Protein AF-A0A528TKG2-F1 (afdb_monomer_lite)

Radius of gyration: 20.68 Å; chains: 1; bounding box: 49×51×44 Å

pLDDT: mean 85.7, std 8.1, range [55.03, 95.81]

Structure (mmCIF, N/CA/C/O backbone):
data_AF-A0A528TKG2-F1
#
_entry.id   AF-A0A528TKG2-F1
#
loop_
_atom_site.group_PDB
_atom_site.id
_atom_site.type_symbol
_atom_site.label_atom_id
_atom_site.label_alt_id
_atom_site.label_comp_id
_atom_site.label_asym_id
_atom_site.label_entity_id
_atom_site.label_seq_id
_atom_site.pdbx_PDB_ins_code
_atom_site.Cartn_x
_atom_site.Cartn_y
_atom_site.Cartn_z
_atom_site.occupancy
_atom_site.B_iso_or_equiv
_atom_site.auth_seq_id
_atom_site.auth_comp_id
_atom_site.auth_asym_id
_atom_site.auth_atom_id
_atom_site.pdbx_PDB_model_num
ATOM 1 N N . GLN A 1 1 ? 15.868 20.972 -16.033 1.00 64.44 1 GLN A N 1
ATOM 2 C CA . GLN A 1 1 ? 14.842 20.499 -15.095 1.00 64.44 1 GLN A CA 1
ATOM 3 C C . GLN A 1 1 ? 14.131 21.824 -14.617 1.00 64.44 1 GLN A C 1
ATOM 5 O O . GLN A 1 1 ? 14.875 22.567 -14.015 1.00 64.44 1 GLN A O 1
ATOM 10 N N . VAL A 1 2 ? 12.842 22.207 -14.859 1.00 63.59 2 VAL A N 1
ATOM 11 C CA . VAL A 1 2 ? 12.134 23.346 -14.157 1.00 63.59 2 VAL A CA 1
ATOM 12 C C . VAL A 1 2 ? 10.610 23.206 -13.816 1.00 63.59 2 VAL A C 1
ATOM 14 O O . VAL A 1 2 ? 9.749 22.989 -14.670 1.00 63.59 2 VAL A O 1
ATOM 17 N N . HIS A 1 3 ? 10.268 23.339 -12.533 1.00 61.50 3 HIS A N 1
ATOM 18 C CA . HIS A 1 3 ? 8.967 23.072 -11.903 1.00 61.50 3 HIS A CA 1
ATOM 19 C C . HIS A 1 3 ? 8.472 24.405 -11.353 1.00 61.50 3 HIS A C 1
ATOM 21 O O . HIS A 1 3 ? 9.262 25.145 -10.773 1.00 61.50 3 HIS A O 1
ATOM 27 N N . GLY A 1 4 ? 7.200 24.741 -11.589 1.00 55.56 4 GLY A N 1
ATOM 28 C CA . GLY A 1 4 ? 6.695 26.097 -11.349 1.00 55.56 4 GLY A CA 1
ATOM 29 C C . GLY A 1 4 ? 7.002 27.104 -12.473 1.00 55.56 4 GLY A C 1
ATOM 30 O O . GLY A 1 4 ? 7.251 28.265 -12.181 1.00 55.56 4 GLY A O 1
ATOM 31 N N . GLY A 1 5 ? 6.978 26.687 -13.751 1.00 71.62 5 GLY A N 1
ATOM 32 C CA . GLY A 1 5 ? 6.874 27.624 -14.890 1.00 71.62 5 GLY A CA 1
ATOM 33 C C . GLY A 1 5 ? 8.044 27.717 -15.885 1.00 71.62 5 GLY A C 1
ATOM 34 O O . GLY A 1 5 ? 8.160 28.722 -16.574 1.00 71.62 5 GLY A O 1
ATOM 35 N N . GLY A 1 6 ? 8.894 26.701 -16.034 1.00 55.03 6 GLY A N 1
ATOM 36 C CA . GLY A 1 6 ? 9.924 26.663 -17.090 1.00 55.03 6 GLY A CA 1
ATOM 37 C C . GLY A 1 6 ? 10.320 25.234 -17.464 1.00 55.03 6 GLY A C 1
ATOM 38 O O . GLY A 1 6 ? 9.568 24.308 -17.172 1.00 55.03 6 GLY A O 1
ATOM 39 N N . PHE A 1 7 ? 11.508 25.006 -18.061 1.00 71.44 7 PHE A N 1
ATOM 40 C CA . PHE A 1 7 ? 11.776 23.741 -18.776 1.00 71.44 7 PHE A CA 1
ATOM 41 C C . PHE A 1 7 ? 12.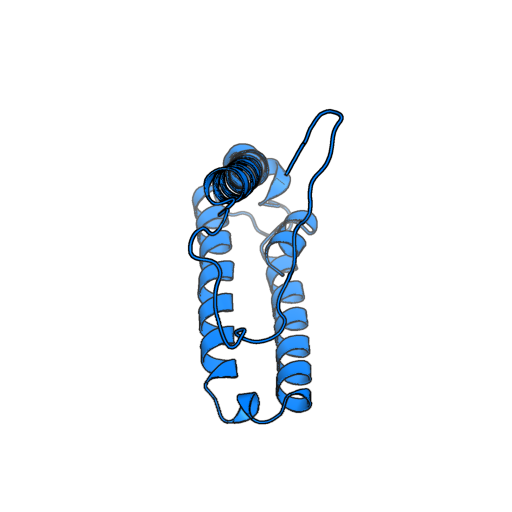761 22.678 -18.203 1.00 71.44 7 PHE A C 1
ATOM 43 O O . PHE A 1 7 ? 13.909 22.918 -17.816 1.00 71.44 7 PHE A O 1
ATOM 50 N N . TYR A 1 8 ? 12.292 21.419 -18.241 1.00 70.69 8 TYR A N 1
ATOM 51 C CA . TYR A 1 8 ? 12.986 20.151 -17.955 1.00 70.69 8 TYR A CA 1
ATOM 52 C C . TYR A 1 8 ? 13.332 19.376 -19.255 1.00 70.69 8 TYR A C 1
ATOM 54 O O . TYR A 1 8 ? 12.474 19.303 -20.121 1.00 70.69 8 TYR A O 1
ATOM 62 N N . HIS A 1 9 ? 14.493 18.698 -19.358 1.00 69.56 9 HIS A N 1
ATOM 63 C CA . HIS A 1 9 ? 14.665 17.523 -20.247 1.00 69.56 9 HIS A CA 1
ATOM 64 C C . HIS A 1 9 ? 15.120 16.326 -19.405 1.00 69.56 9 HIS A C 1
ATOM 66 O O . HIS A 1 9 ? 16.210 16.356 -18.839 1.00 69.56 9 HIS A O 1
ATOM 72 N N . ILE A 1 10 ? 14.252 15.322 -19.253 1.00 75.44 10 ILE A N 1
ATOM 73 C CA . ILE A 1 10 ? 14.479 14.117 -18.437 1.00 75.44 10 ILE A CA 1
ATOM 74 C C . ILE A 1 10 ? 14.371 12.906 -19.364 1.00 75.44 10 ILE A C 1
ATOM 76 O O . ILE A 1 10 ? 13.369 12.755 -20.060 1.00 75.44 10 ILE A O 1
ATOM 80 N N . GLN A 1 11 ? 15.386 12.041 -19.366 1.00 75.88 11 GLN A N 1
ATOM 81 C CA . GLN A 1 11 ? 15.412 10.819 -20.173 1.00 75.88 11 GLN A CA 1
ATOM 82 C C . GLN A 1 11 ? 15.352 9.582 -19.279 1.00 75.88 11 GLN A C 1
ATOM 84 O O . GLN A 1 11 ? 16.115 9.458 -18.322 1.00 75.88 11 GLN A O 1
ATOM 89 N N . LYS A 1 12 ? 14.446 8.656 -19.611 1.00 79.31 12 LYS A N 1
ATOM 90 C CA . LYS A 1 12 ? 14.379 7.323 -19.007 1.00 79.31 12 LYS A CA 1
ATOM 91 C C . LYS A 1 12 ? 15.027 6.321 -19.954 1.00 79.31 12 LYS A C 1
ATOM 93 O O . LYS A 1 12 ? 14.583 6.173 -21.089 1.00 79.31 12 LYS A O 1
ATOM 98 N N . TYR A 1 13 ? 16.030 5.606 -19.463 1.00 77.94 13 TYR A N 1
ATOM 99 C CA . TYR A 1 13 ? 16.648 4.493 -20.175 1.00 77.94 13 TYR A CA 1
ATOM 100 C C . TYR A 1 13 ? 15.954 3.179 -19.781 1.00 77.94 13 TYR A C 1
ATOM 102 O O . TYR A 1 13 ? 15.679 2.956 -18.603 1.00 77.94 13 TYR A O 1
ATOM 110 N N . LEU A 1 14 ? 15.631 2.326 -20.760 1.00 79.94 14 LEU A N 1
ATOM 111 C CA . LEU A 1 14 ? 15.042 0.993 -20.521 1.00 79.94 14 LEU A CA 1
ATOM 112 C C . LEU A 1 14 ? 16.096 -0.048 -20.124 1.00 79.94 14 LEU A C 1
ATOM 114 O O . LEU A 1 14 ? 15.787 -1.037 -19.468 1.00 79.94 14 LEU A O 1
ATOM 118 N N . VAL A 1 15 ? 17.336 0.193 -20.534 1.00 82.62 15 VAL A N 1
ATOM 119 C CA . VAL A 1 15 ? 18.518 -0.623 -20.259 1.00 82.62 15 VAL A CA 1
ATOM 120 C C . VAL A 1 15 ? 19.685 0.318 -20.000 1.00 82.62 15 VAL A C 1
ATOM 122 O O . VAL A 1 15 ? 19.651 1.468 -20.440 1.00 82.62 15 VAL A O 1
ATOM 125 N N . ALA A 1 16 ? 20.694 -0.153 -19.268 1.00 80.12 16 ALA A N 1
ATOM 126 C CA . ALA A 1 16 ? 21.860 0.658 -18.943 1.00 80.12 16 ALA A CA 1
ATOM 127 C C . ALA A 1 16 ? 22.509 1.207 -20.234 1.00 80.12 16 ALA A C 1
ATOM 129 O O . ALA A 1 16 ? 22.843 0.412 -21.118 1.00 80.12 16 ALA A O 1
ATOM 130 N N . PRO A 1 17 ? 22.647 2.538 -20.384 1.00 81.00 17 PRO A N 1
ATOM 131 C CA . PRO A 1 17 ? 23.308 3.117 -21.546 1.00 81.00 17 PRO A CA 1
ATOM 132 C C . PRO A 1 17 ? 24.806 2.787 -21.530 1.00 81.00 17 PRO A C 1
ATOM 134 O O . PRO A 1 17 ? 25.384 2.559 -20.468 1.00 81.00 17 PRO A O 1
ATOM 137 N N . ALA A 1 18 ? 25.430 2.779 -22.712 1.00 82.62 18 ALA A N 1
ATOM 138 C CA . ALA A 1 18 ? 26.860 2.491 -22.864 1.00 82.62 18 ALA A CA 1
ATOM 139 C C . ALA A 1 18 ? 27.749 3.471 -22.079 1.00 82.62 18 ALA A C 1
ATOM 141 O O . ALA A 1 18 ? 28.798 3.082 -21.577 1.00 82.62 18 ALA A O 1
ATOM 142 N N . GLU A 1 19 ? 27.290 4.714 -21.923 1.00 80.81 19 GLU A N 1
ATOM 143 C CA . GLU A 1 19 ? 27.900 5.714 -21.055 1.00 80.81 19 GLU A CA 1
ATOM 144 C C . GLU A 1 19 ? 26.809 6.374 -20.207 1.00 80.81 19 GLU A C 1
ATOM 146 O O . GLU A 1 19 ? 25.784 6.825 -20.727 1.00 80.81 19 GLU A O 1
ATOM 151 N N . MET A 1 20 ? 27.008 6.402 -18.885 1.00 81.06 20 MET A N 1
ATOM 152 C CA . MET A 1 20 ? 26.132 7.150 -17.985 1.00 81.06 20 MET A CA 1
ATOM 153 C C . MET A 1 20 ? 26.605 8.602 -17.871 1.00 81.06 20 MET A C 1
ATOM 155 O O . MET A 1 20 ? 27.811 8.840 -17.813 1.00 81.06 20 MET A O 1
ATOM 159 N N . PRO A 1 21 ? 25.681 9.575 -17.776 1.00 79.62 21 PRO A N 1
ATOM 160 C CA . PRO A 1 21 ? 26.045 10.952 -17.466 1.00 79.62 21 PRO A CA 1
ATOM 161 C C . PRO A 1 21 ? 26.831 11.029 -16.150 1.00 79.62 21 PRO A C 1
ATOM 163 O O . PRO A 1 21 ? 26.445 10.386 -15.174 1.00 79.62 21 PRO A O 1
ATOM 166 N N . GLU A 1 22 ? 27.868 11.870 -16.084 1.00 77.81 22 GLU A N 1
ATOM 167 C CA . GLU A 1 22 ? 28.644 12.104 -14.847 1.00 77.81 22 GLU A CA 1
ATOM 168 C C . GLU A 1 22 ? 27.782 12.626 -13.685 1.00 77.81 22 GLU A C 1
ATOM 170 O O . GLU A 1 22 ? 28.091 12.401 -12.513 1.00 77.81 22 GLU A O 1
ATOM 175 N N . HIS A 1 23 ? 26.681 13.315 -13.994 1.00 76.75 23 HIS A N 1
ATOM 176 C CA . HIS A 1 23 ? 25.792 13.916 -13.007 1.00 76.75 23 HIS A CA 1
ATOM 177 C C . HIS A 1 23 ? 24.351 13.444 -13.203 1.00 76.75 23 HIS A C 1
ATOM 179 O O . HIS A 1 23 ? 23.659 13.842 -14.141 1.00 76.75 23 HIS A O 1
ATOM 185 N N . LEU A 1 24 ? 23.883 12.608 -12.277 1.00 79.62 24 LEU A N 1
ATOM 186 C CA . LEU A 1 24 ? 22.499 12.146 -12.212 1.00 79.62 24 LEU A CA 1
ATOM 187 C C . LEU A 1 24 ? 21.700 13.016 -11.240 1.00 79.62 24 LEU A C 1
ATOM 189 O O . LEU A 1 24 ? 22.115 13.256 -10.106 1.00 79.62 24 LEU A O 1
ATOM 193 N N . THR A 1 25 ? 20.516 13.452 -11.661 1.00 77.00 25 THR A N 1
ATOM 194 C CA . THR A 1 25 ? 19.538 14.065 -10.758 1.00 77.00 25 THR A CA 1
ATOM 195 C C . THR A 1 25 ? 18.705 12.967 -10.103 1.00 77.00 25 THR A C 1
ATOM 197 O O . THR A 1 25 ? 17.987 12.232 -10.777 1.00 77.00 25 THR A O 1
ATOM 200 N N . TRP A 1 26 ? 18.817 12.835 -8.778 1.00 79.94 26 TRP A N 1
ATOM 201 C CA . TRP A 1 26 ? 18.082 11.836 -8.000 1.00 79.94 26 TRP A CA 1
ATOM 202 C C . TRP A 1 26 ? 17.042 12.496 -7.090 1.00 79.94 26 TRP A C 1
ATOM 204 O O . TRP A 1 26 ? 17.394 13.144 -6.105 1.00 79.94 26 TRP A O 1
ATOM 214 N N . PHE A 1 27 ? 15.760 12.256 -7.378 1.00 81.00 27 PHE A N 1
ATOM 215 C CA . PHE A 1 27 ? 14.598 12.740 -6.607 1.00 81.00 27 PHE A CA 1
ATOM 216 C C . PHE A 1 27 ? 14.355 11.956 -5.315 1.00 81.00 27 PHE A C 1
ATOM 218 O O . PHE A 1 27 ? 13.239 11.510 -5.034 1.00 81.00 27 PHE A O 1
ATOM 225 N N . LYS A 1 28 ? 15.417 11.685 -4.552 1.00 86.50 28 LYS A N 1
ATOM 226 C CA . LYS A 1 28 ? 15.314 10.841 -3.358 1.00 86.50 28 LYS A CA 1
ATOM 227 C C . LYS A 1 28 ? 14.423 11.480 -2.300 1.00 86.50 28 LYS A C 1
ATOM 229 O O . LYS A 1 28 ? 13.602 10.794 -1.711 1.00 86.50 28 LYS A O 1
ATOM 234 N N . TRP A 1 29 ? 14.558 12.786 -2.082 1.00 89.94 29 TRP A N 1
ATOM 235 C CA . TRP A 1 29 ? 13.868 13.475 -0.997 1.00 89.94 29 TRP A CA 1
ATOM 236 C C . TRP A 1 29 ? 12.386 13.652 -1.283 1.00 89.94 29 TRP A C 1
ATOM 238 O O . TRP A 1 29 ? 11.575 13.394 -0.403 1.00 89.94 29 TRP A O 1
ATOM 248 N N . GLU A 1 30 ? 12.031 14.010 -2.513 1.00 89.50 30 GLU A N 1
ATOM 249 C CA . GLU A 1 30 ? 10.646 14.100 -2.963 1.00 89.50 30 GLU A CA 1
ATOM 250 C C . GLU A 1 30 ? 9.976 12.728 -2.866 1.00 89.50 30 GLU A C 1
ATOM 252 O O . GLU A 1 30 ? 8.908 12.607 -2.273 1.00 89.50 30 GLU A O 1
ATOM 257 N N . SER A 1 31 ? 10.654 11.675 -3.337 1.00 89.50 31 SER A N 1
ATOM 258 C CA . SER A 1 31 ? 10.142 10.301 -3.252 1.00 89.50 31 SER A CA 1
ATOM 259 C C . SER A 1 31 ? 9.961 9.843 -1.800 1.00 89.50 31 SER A C 1
ATOM 261 O O . SER A 1 31 ? 8.913 9.297 -1.454 1.00 89.50 31 SER A O 1
ATOM 263 N N . TYR A 1 32 ? 10.946 10.091 -0.928 1.00 93.38 32 TYR A N 1
ATOM 264 C CA . TYR A 1 32 ? 10.849 9.743 0.491 1.00 93.38 32 TYR A CA 1
ATOM 265 C C . TYR A 1 32 ? 9.770 10.550 1.213 1.00 93.38 32 TYR A C 1
ATOM 267 O O . TYR A 1 32 ? 9.050 9.986 2.031 1.00 93.38 32 TYR A O 1
ATOM 275 N N . ALA A 1 33 ? 9.615 11.839 0.908 1.00 94.94 33 ALA A N 1
ATOM 276 C CA . ALA A 1 33 ? 8.581 12.678 1.506 1.00 94.94 33 ALA A CA 1
ATOM 277 C C . ALA A 1 33 ? 7.175 12.234 1.077 1.00 94.94 33 ALA A C 1
ATOM 279 O O . ALA A 1 33 ? 6.275 12.151 1.915 1.00 94.94 33 ALA A O 1
ATOM 280 N N . THR A 1 34 ? 6.976 11.888 -0.198 1.00 94.56 34 THR A N 1
ATOM 281 C CA . THR A 1 34 ? 5.707 11.324 -0.682 1.00 94.56 34 THR A CA 1
ATOM 282 C C . THR A 1 34 ? 5.401 9.992 -0.006 1.00 94.56 34 THR A C 1
ATOM 284 O O . THR A 1 34 ? 4.290 9.796 0.482 1.00 94.56 34 THR A O 1
ATOM 287 N N . TRP A 1 35 ? 6.384 9.095 0.090 1.00 94.00 35 TRP A N 1
ATOM 288 C CA . TRP A 1 35 ? 6.195 7.821 0.779 1.00 94.00 35 TRP A CA 1
ATOM 289 C C . TRP A 1 35 ? 5.860 8.021 2.263 1.00 94.00 35 TRP A C 1
ATOM 291 O O . TRP A 1 35 ? 4.881 7.464 2.753 1.00 94.00 35 TRP A O 1
ATOM 301 N N . LEU A 1 36 ? 6.621 8.869 2.965 1.00 95.50 36 LEU A N 1
ATOM 302 C CA . LEU A 1 36 ? 6.437 9.118 4.394 1.00 95.50 36 LEU A CA 1
ATOM 303 C C . LEU A 1 36 ? 5.090 9.783 4.687 1.00 95.50 36 LEU A C 1
ATOM 305 O O . LEU A 1 36 ? 4.420 9.400 5.641 1.00 95.50 36 LEU A O 1
ATOM 309 N N . SER A 1 37 ? 4.672 10.754 3.872 1.00 95.81 37 SER A N 1
ATOM 310 C CA . SER A 1 37 ? 3.368 11.410 4.030 1.00 95.81 37 SER A CA 1
ATOM 311 C C . SER A 1 37 ? 2.203 10.460 3.743 1.00 95.81 37 SER A C 1
ATOM 313 O O . SER A 1 37 ? 1.234 10.453 4.501 1.00 95.81 37 SER A O 1
ATOM 315 N N . GLY A 1 38 ? 2.312 9.603 2.722 1.00 92.12 38 GLY A N 1
ATOM 316 C CA . GLY A 1 38 ? 1.332 8.547 2.462 1.00 92.12 38 GLY A CA 1
ATOM 317 C C . GLY A 1 38 ? 1.245 7.538 3.611 1.00 92.12 38 GLY A C 1
ATOM 318 O O . GLY A 1 38 ? 0.154 7.230 4.088 1.00 92.12 38 GLY A O 1
ATOM 319 N N . PHE A 1 39 ? 2.392 7.084 4.120 1.00 91.94 39 PHE A N 1
ATOM 320 C CA . PHE A 1 39 ? 2.458 6.182 5.270 1.00 91.94 39 PHE A CA 1
ATOM 321 C C . PHE A 1 39 ? 1.892 6.820 6.546 1.00 91.94 39 PHE A C 1
ATOM 323 O O . PHE A 1 39 ? 1.139 6.181 7.280 1.00 91.94 39 PHE A O 1
ATOM 330 N N . ALA A 1 40 ? 2.195 8.096 6.795 1.00 93.94 40 ALA A N 1
ATOM 331 C CA . ALA A 1 40 ? 1.639 8.839 7.919 1.00 93.94 40 ALA A CA 1
ATOM 332 C C . ALA A 1 40 ? 0.112 8.948 7.811 1.00 93.94 40 ALA A C 1
ATOM 334 O O . ALA A 1 40 ? -0.587 8.714 8.796 1.00 93.94 40 ALA A O 1
ATOM 335 N N . MET A 1 41 ? -0.416 9.232 6.616 1.00 91.75 41 MET A N 1
ATOM 336 C CA . MET A 1 41 ? -1.860 9.272 6.375 1.00 91.75 41 MET A CA 1
ATOM 337 C C . MET A 1 41 ? -2.516 7.911 6.642 1.00 91.75 41 MET A C 1
ATOM 339 O O . MET A 1 41 ? -3.547 7.860 7.310 1.00 91.75 41 MET A O 1
ATOM 343 N N . LEU A 1 42 ? -1.894 6.811 6.203 1.00 87.31 42 LEU A N 1
ATOM 344 C CA . LEU A 1 42 ? -2.352 5.454 6.515 1.00 87.31 42 LEU A CA 1
ATOM 345 C C . LEU A 1 42 ? -2.392 5.214 8.030 1.00 87.31 42 LEU A C 1
ATOM 347 O O . LEU A 1 42 ? -3.407 4.746 8.544 1.00 87.31 42 LEU A O 1
ATOM 351 N N . CYS A 1 43 ? -1.334 5.591 8.753 1.00 89.19 43 CYS A N 1
ATOM 352 C CA . CYS A 1 43 ? -1.275 5.429 10.206 1.00 89.19 43 CYS A CA 1
ATOM 353 C C . CYS A 1 43 ? -2.372 6.227 10.924 1.00 89.19 43 CYS A C 1
ATOM 355 O O . CYS A 1 43 ? -3.016 5.710 11.835 1.00 89.19 43 CYS A O 1
ATOM 357 N N . VAL A 1 44 ? -2.615 7.472 10.509 1.00 88.88 44 VAL A N 1
ATOM 358 C CA . VAL A 1 44 ? -3.653 8.320 11.109 1.00 88.88 44 VAL A CA 1
ATOM 359 C C . VAL A 1 44 ? -5.046 7.745 10.851 1.00 88.88 44 VAL A C 1
ATOM 361 O O . VAL A 1 44 ? -5.831 7.606 11.784 1.00 88.88 44 VAL A O 1
ATOM 364 N N . VAL A 1 45 ? -5.360 7.372 9.609 1.00 84.62 45 VAL A N 1
ATOM 365 C CA . VAL A 1 45 ? -6.715 6.919 9.260 1.00 84.62 45 VAL A CA 1
ATOM 366 C C . VAL A 1 45 ? -7.013 5.532 9.835 1.00 84.62 45 VAL A C 1
ATOM 368 O O . VAL A 1 45 ? -8.085 5.331 10.397 1.00 84.62 45 VAL A O 1
ATOM 371 N N . TYR A 1 46 ? -6.076 4.586 9.735 1.00 80.81 46 TYR A N 1
ATOM 372 C CA . TYR A 1 46 ? -6.360 3.174 10.014 1.00 80.81 46 TYR A CA 1
ATOM 373 C C . TYR A 1 46 ? -5.796 2.640 11.326 1.00 80.81 46 TYR A C 1
ATOM 375 O O . TYR A 1 46 ? -6.312 1.640 11.819 1.00 80.81 46 TYR A O 1
ATOM 383 N N . TYR A 1 47 ? -4.788 3.285 11.918 1.00 83.31 47 TYR A N 1
ATOM 384 C CA . TYR A 1 47 ? -4.252 2.857 13.215 1.00 83.31 47 TYR A CA 1
ATOM 385 C C . TYR A 1 47 ? -4.697 3.769 14.356 1.00 83.31 47 TYR A C 1
ATOM 387 O O . TYR A 1 47 ? -5.109 3.263 15.396 1.00 83.31 47 TYR A O 1
ATOM 395 N N . ALA A 1 48 ? -4.699 5.093 14.167 1.00 84.19 48 ALA A N 1
ATOM 396 C CA . ALA A 1 48 ? -5.268 6.000 15.167 1.00 84.19 48 ALA A CA 1
ATOM 397 C C . ALA A 1 48 ? -6.811 5.970 15.173 1.00 84.19 48 ALA A C 1
ATOM 399 O O . ALA A 1 48 ? -7.406 6.094 16.237 1.00 84.19 48 ALA A O 1
ATOM 400 N N . GLY A 1 49 ? -7.448 5.749 14.014 1.00 82.62 49 GLY A N 1
ATOM 401 C CA . GLY A 1 49 ? -8.899 5.539 13.861 1.00 82.62 49 GLY A CA 1
ATOM 402 C C . GLY A 1 49 ? -9.322 4.067 13.740 1.00 82.62 49 GLY A C 1
ATOM 403 O O . GLY A 1 49 ? -10.311 3.759 13.072 1.00 82.62 49 GLY A O 1
ATOM 404 N N . ALA A 1 50 ? -8.546 3.141 14.311 1.00 82.38 50 ALA A N 1
ATOM 405 C CA . ALA A 1 50 ? -8.729 1.700 14.117 1.00 82.38 50 ALA A CA 1
ATOM 406 C C . ALA A 1 50 ? -10.097 1.165 14.580 1.00 82.38 50 ALA A C 1
ATOM 408 O O . ALA A 1 50 ? -10.598 0.207 13.994 1.00 82.38 50 ALA A O 1
ATOM 409 N N . ASP A 1 51 ? -10.722 1.772 15.590 1.00 78.94 51 ASP A N 1
ATOM 410 C CA . ASP A 1 51 ? -12.044 1.357 16.077 1.00 78.94 51 ASP A CA 1
ATOM 411 C C . ASP A 1 51 ? -13.167 1.611 15.056 1.00 78.94 51 ASP A C 1
ATOM 413 O O . ASP A 1 51 ? -14.167 0.900 15.062 1.00 78.94 51 ASP A O 1
ATOM 417 N N . LEU A 1 52 ? -12.984 2.593 14.165 1.00 77.19 52 LEU A N 1
ATOM 418 C CA . LEU A 1 52 ? -13.963 2.975 13.144 1.00 77.19 52 LEU A CA 1
ATOM 419 C C . LEU A 1 52 ? -13.649 2.388 11.767 1.00 77.19 52 LEU A C 1
ATOM 421 O O . LEU A 1 52 ? -14.558 2.050 11.007 1.00 77.19 52 LEU A O 1
ATOM 425 N N . PHE A 1 53 ? -12.365 2.340 11.404 1.00 81.38 53 PHE A N 1
ATOM 426 C CA . PHE A 1 53 ? -11.946 2.021 10.038 1.00 81.38 53 PHE A CA 1
ATOM 427 C C . PHE A 1 53 ? -11.349 0.623 9.891 1.00 81.38 53 PHE A C 1
ATOM 429 O O . PHE A 1 53 ? -11.456 0.048 8.807 1.00 81.38 53 PHE A O 1
ATOM 436 N N . LEU A 1 54 ? -10.754 0.059 10.948 1.00 82.12 54 LEU A N 1
ATOM 437 C CA . LEU A 1 54 ? -10.061 -1.231 10.895 1.00 82.12 54 LEU A CA 1
ATOM 438 C C . LEU A 1 54 ? -10.933 -2.376 11.427 1.00 82.12 54 LEU A C 1
ATOM 440 O O . LEU A 1 54 ? -11.096 -3.387 10.744 1.00 82.12 54 LEU A O 1
ATOM 444 N N . ILE A 1 55 ? -11.509 -2.210 12.618 1.00 85.94 55 ILE A N 1
ATOM 445 C CA . ILE A 1 55 ? -12.242 -3.259 13.340 1.00 85.94 55 ILE A CA 1
ATOM 446 C C . ILE A 1 55 ? -13.749 -3.059 13.181 1.00 85.94 55 ILE A C 1
ATOM 448 O O . ILE A 1 55 ? -14.247 -1.943 13.273 1.00 85.94 55 ILE A O 1
ATOM 452 N N . ASP A 1 56 ? -14.477 -4.157 12.979 1.00 83.50 56 ASP A N 1
ATOM 453 C CA . ASP A 1 56 ? -15.937 -4.186 13.067 1.00 83.50 56 ASP A CA 1
ATOM 454 C C . ASP A 1 56 ? -16.356 -5.160 14.180 1.00 83.50 56 ASP A C 1
ATOM 456 O O . ASP A 1 56 ? -16.211 -6.375 14.005 1.00 83.50 56 ASP A O 1
ATOM 460 N N . PRO A 1 57 ? -16.901 -4.674 15.311 1.00 81.56 57 PRO A N 1
ATOM 461 C CA . PRO A 1 57 ? -17.371 -5.535 16.394 1.00 81.56 57 PRO A CA 1
ATOM 462 C C . PRO A 1 57 ? -18.465 -6.531 15.982 1.00 81.56 57 PRO A C 1
ATOM 464 O O . PRO A 1 57 ? -18.638 -7.541 16.663 1.00 81.56 57 PRO A O 1
ATOM 467 N N . ASN A 1 58 ? -19.199 -6.266 14.893 1.00 84.25 58 ASN A N 1
ATOM 468 C CA . ASN A 1 58 ? -20.230 -7.172 14.375 1.00 84.25 58 ASN A CA 1
ATOM 469 C C . ASN A 1 58 ? -19.640 -8.339 13.574 1.00 84.25 58 ASN A C 1
ATOM 471 O O . ASN A 1 58 ? -20.294 -9.370 13.437 1.00 84.25 58 ASN A O 1
ATOM 475 N N . VAL A 1 59 ? -18.427 -8.172 13.041 1.00 83.94 59 VAL A N 1
ATOM 476 C CA . VAL A 1 59 ? -17.689 -9.227 12.336 1.00 83.94 59 VAL A CA 1
ATOM 477 C C . VAL A 1 59 ? -16.864 -10.016 13.345 1.00 83.94 59 VAL A C 1
ATOM 479 O O . VAL A 1 59 ? -17.037 -11.225 13.492 1.00 83.94 59 VAL A O 1
ATOM 482 N N . LEU A 1 60 ? -15.990 -9.319 14.073 1.00 82.88 60 LEU A N 1
ATOM 483 C CA . LEU A 1 60 ? -15.117 -9.920 15.065 1.00 82.88 60 LEU A CA 1
ATOM 484 C C . LEU A 1 60 ? -14.805 -8.913 16.175 1.00 82.88 60 LEU A C 1
ATOM 486 O O . LEU A 1 60 ? -14.109 -7.918 15.976 1.00 82.88 60 LEU A O 1
ATOM 490 N N . ASN A 1 61 ? -15.302 -9.196 17.379 1.00 85.56 61 ASN A N 1
ATOM 491 C CA . ASN A 1 61 ? -15.058 -8.357 18.547 1.00 85.56 61 ASN A CA 1
ATOM 492 C C . ASN A 1 61 ? -13.660 -8.624 19.130 1.00 85.56 61 ASN A C 1
ATOM 494 O O . ASN A 1 61 ? -13.475 -9.498 19.978 1.00 85.56 61 ASN A O 1
ATOM 498 N N . ILE A 1 62 ? -12.675 -7.869 18.646 1.00 87.00 62 ILE A N 1
ATOM 499 C CA . ILE A 1 62 ? -11.284 -7.876 19.114 1.00 87.00 62 ILE A CA 1
ATOM 500 C C . ILE A 1 62 ? -10.869 -6.485 19.590 1.00 87.00 62 ILE A C 1
ATOM 502 O O . ILE A 1 62 ? -11.419 -5.468 19.174 1.00 87.00 62 ILE A O 1
ATOM 506 N N . SER A 1 63 ? -9.864 -6.430 20.463 1.00 89.56 63 SER A N 1
ATOM 507 C CA . SER A 1 63 ? -9.307 -5.156 20.912 1.00 89.56 63 SER A CA 1
ATOM 508 C C . SER A 1 63 ? -8.477 -4.480 19.814 1.00 89.56 63 SER A C 1
ATOM 510 O O . SER A 1 63 ? -7.863 -5.142 18.973 1.00 89.56 63 SER A O 1
ATOM 512 N N . VAL A 1 64 ? -8.403 -3.146 19.861 1.00 87.38 64 VAL A N 1
ATOM 513 C CA . VAL A 1 64 ? -7.647 -2.322 18.899 1.00 87.38 64 VAL A CA 1
ATOM 514 C C . VAL A 1 64 ? -6.197 -2.788 18.693 1.00 87.38 64 VAL A C 1
ATOM 516 O O . VAL A 1 64 ? -5.804 -2.983 17.542 1.00 87.38 64 VAL A O 1
ATOM 519 N N . PRO A 1 65 ? -5.400 -3.054 19.749 1.00 88.94 65 PRO A N 1
ATOM 520 C CA . PRO A 1 65 ? -4.024 -3.515 19.565 1.00 88.94 65 PRO A CA 1
ATOM 521 C C . PRO A 1 65 ? -3.933 -4.855 18.826 1.00 88.94 65 PRO A C 1
ATOM 523 O O . PRO A 1 65 ? -3.029 -5.049 18.018 1.00 88.94 65 PRO A O 1
ATOM 526 N N . VAL A 1 66 ? -4.880 -5.769 19.069 1.00 89.62 66 VAL A N 1
ATOM 527 C CA . VAL A 1 66 ? -4.923 -7.073 18.393 1.00 89.62 66 VAL A CA 1
ATOM 528 C C . VAL A 1 66 ? -5.265 -6.900 16.915 1.00 89.62 66 VAL A C 1
ATOM 530 O O . VAL A 1 66 ? -4.604 -7.504 16.075 1.00 89.62 66 VAL A O 1
ATOM 533 N N . GLY A 1 67 ? -6.228 -6.035 16.581 1.00 88.44 67 GLY A N 1
ATOM 534 C CA . GLY A 1 67 ? -6.563 -5.732 15.186 1.00 88.44 67 GLY A CA 1
ATOM 535 C C . GLY A 1 67 ? -5.389 -5.124 14.414 1.00 88.44 67 GLY A C 1
ATOM 536 O O . GLY A 1 67 ? -5.095 -5.564 13.304 1.00 88.44 67 GLY A O 1
ATOM 537 N N . ILE A 1 68 ? -4.657 -4.183 15.022 1.00 89.25 68 ILE A N 1
ATOM 538 C CA . ILE A 1 68 ? -3.452 -3.590 14.415 1.00 89.25 68 ILE A CA 1
ATOM 539 C C . ILE A 1 68 ? -2.366 -4.655 14.204 1.00 89.25 68 ILE A C 1
ATOM 541 O O . ILE A 1 68 ? -1.760 -4.717 13.136 1.00 89.25 68 ILE A O 1
ATOM 545 N N . LEU A 1 69 ? -2.133 -5.531 15.185 1.00 91.06 69 LEU A N 1
ATOM 546 C CA . LEU A 1 69 ? -1.153 -6.612 15.045 1.00 91.06 69 LEU A CA 1
ATOM 547 C C . LEU A 1 69 ? -1.536 -7.607 13.947 1.00 91.06 69 LEU A C 1
ATOM 549 O O . LEU A 1 69 ? -0.669 -8.005 13.175 1.00 91.06 69 LEU A O 1
ATOM 553 N N . LEU A 1 70 ? -2.813 -7.980 13.840 1.00 90.38 70 LEU A N 1
ATOM 554 C CA . LEU A 1 70 ? -3.304 -8.848 12.766 1.00 90.38 70 LEU A CA 1
ATOM 555 C C . LEU A 1 70 ? -3.161 -8.189 11.389 1.00 90.38 70 LEU A C 1
ATOM 557 O O . LEU A 1 70 ? -2.809 -8.862 10.421 1.00 90.38 70 LEU A O 1
ATOM 561 N N . SER A 1 71 ? -3.381 -6.876 11.307 1.00 88.19 71 SER A N 1
ATOM 562 C CA . SER A 1 71 ? -3.191 -6.085 10.089 1.00 88.19 71 SER A CA 1
ATOM 563 C C . SER A 1 71 ? -1.730 -6.135 9.630 1.00 88.19 71 SER A C 1
ATOM 565 O O . SER A 1 71 ? -1.434 -6.565 8.513 1.00 88.19 71 SER A O 1
ATOM 567 N N . LEU A 1 72 ? -0.794 -5.826 10.531 1.00 90.31 72 LEU A N 1
ATOM 568 C CA . LEU A 1 72 ? 0.642 -5.897 10.249 1.00 90.31 72 LEU A CA 1
ATOM 569 C C . LEU A 1 72 ? 1.102 -7.327 9.929 1.00 90.31 72 LEU A C 1
ATOM 571 O O . LEU A 1 72 ? 1.896 -7.532 9.009 1.00 90.31 72 LEU A O 1
ATOM 575 N N . ALA A 1 73 ? 0.583 -8.320 10.654 1.00 92.62 73 ALA A N 1
ATOM 576 C CA . ALA A 1 73 ? 0.881 -9.726 10.411 1.00 92.62 73 ALA A CA 1
ATOM 577 C C . ALA A 1 73 ? 0.400 -10.175 9.027 1.00 92.62 73 ALA A C 1
ATOM 579 O O . ALA A 1 73 ? 1.122 -10.899 8.352 1.00 92.62 73 ALA A O 1
ATOM 580 N N . THR A 1 74 ? -0.766 -9.708 8.571 1.00 90.88 74 THR A N 1
ATOM 581 C CA . THR A 1 74 ? -1.287 -10.012 7.230 1.00 90.88 74 THR A CA 1
ATOM 582 C C . THR A 1 74 ? -0.320 -9.535 6.148 1.00 90.88 74 THR A C 1
ATOM 584 O O . THR A 1 74 ? 0.030 -10.311 5.261 1.00 90.88 74 THR A O 1
ATOM 587 N N . ILE A 1 75 ? 0.181 -8.298 6.255 1.00 90.06 75 ILE A N 1
ATOM 588 C CA . ILE A 1 75 ? 1.155 -7.741 5.301 1.00 90.06 75 ILE A CA 1
ATOM 589 C C . ILE A 1 75 ? 2.463 -8.544 5.338 1.00 90.06 75 ILE A C 1
ATOM 591 O O . ILE A 1 75 ? 2.983 -8.944 4.296 1.00 90.06 75 ILE A O 1
ATOM 595 N N . GLY A 1 76 ? 2.985 -8.817 6.538 1.00 93.25 76 GLY A N 1
ATOM 596 C CA . GLY A 1 76 ? 4.235 -9.560 6.708 1.00 93.25 76 GLY A CA 1
ATOM 597 C C . GLY A 1 76 ? 4.157 -10.996 6.183 1.00 93.25 76 GLY A C 1
ATOM 598 O O . GLY A 1 76 ? 5.041 -11.438 5.449 1.00 93.25 76 GLY A O 1
ATOM 599 N N . VAL A 1 77 ? 3.085 -11.720 6.511 1.00 93.25 77 VAL A N 1
ATOM 600 C CA . VAL A 1 77 ? 2.851 -13.092 6.038 1.00 93.25 77 VAL A CA 1
ATOM 601 C C . VAL A 1 77 ? 2.617 -13.110 4.531 1.00 93.25 77 VAL A C 1
ATOM 603 O O . VAL A 1 77 ? 3.201 -13.949 3.849 1.00 93.25 77 VAL A O 1
ATOM 606 N N . GLY A 1 78 ? 1.831 -12.171 3.996 1.00 91.75 78 GLY A N 1
ATOM 607 C CA . GLY A 1 78 ? 1.606 -12.037 2.556 1.00 91.75 78 GLY A CA 1
ATOM 608 C C . GLY A 1 78 ? 2.914 -11.859 1.783 1.00 91.75 78 GLY A C 1
ATOM 609 O O . GLY A 1 78 ? 3.143 -12.556 0.795 1.00 91.75 78 GLY A O 1
ATOM 610 N N . TRP A 1 79 ? 3.818 -11.009 2.281 1.00 93.12 79 TRP A N 1
ATOM 611 C CA . TRP A 1 79 ? 5.147 -10.830 1.694 1.00 93.12 79 TRP A CA 1
ATOM 612 C C . TRP A 1 79 ? 5.984 -12.116 1.713 1.00 93.12 79 TRP A C 1
ATOM 614 O O . TRP A 1 79 ? 6.562 -12.475 0.688 1.00 93.12 79 TRP A O 1
ATOM 624 N N . ILE A 1 80 ? 6.014 -12.842 2.838 1.00 95.31 80 ILE A N 1
ATOM 625 C CA . ILE A 1 80 ? 6.742 -14.118 2.947 1.00 95.31 80 ILE A CA 1
ATOM 626 C C . ILE A 1 80 ? 6.182 -15.149 1.961 1.00 95.31 80 ILE A C 1
ATOM 628 O O . ILE A 1 80 ? 6.944 -15.798 1.247 1.00 95.31 80 ILE A O 1
ATOM 632 N N . VAL A 1 81 ? 4.855 -15.295 1.894 1.00 93.56 81 VAL A N 1
ATOM 633 C CA . VAL A 1 81 ? 4.191 -16.221 0.962 1.00 93.56 81 VAL A CA 1
ATOM 634 C C . VAL A 1 81 ? 4.529 -15.861 -0.485 1.00 93.56 81 VAL A C 1
ATOM 636 O O . VAL A 1 81 ? 4.877 -16.745 -1.268 1.00 93.56 81 VAL A O 1
ATOM 639 N N . TYR A 1 82 ? 4.481 -14.574 -0.832 1.00 92.44 82 TYR A N 1
ATOM 640 C CA . TYR A 1 82 ? 4.835 -14.088 -2.163 1.00 92.44 82 TYR A CA 1
ATOM 641 C C . TYR A 1 82 ? 6.308 -14.356 -2.518 1.00 92.44 82 TYR A C 1
ATOM 643 O O . TYR A 1 82 ? 6.584 -14.893 -3.593 1.00 92.44 82 TYR A O 1
ATOM 651 N N . ASP A 1 83 ? 7.253 -14.031 -1.628 1.00 94.06 83 ASP A N 1
ATOM 652 C CA . ASP A 1 83 ? 8.690 -14.258 -1.853 1.00 94.06 83 ASP A CA 1
ATOM 653 C C . ASP A 1 83 ? 8.993 -15.755 -2.038 1.00 94.06 83 ASP A C 1
ATOM 655 O O . ASP A 1 83 ? 9.691 -16.138 -2.981 1.00 94.06 83 ASP A O 1
ATOM 659 N N . LEU A 1 84 ? 8.384 -16.622 -1.221 1.00 94.19 84 LEU A N 1
ATOM 660 C CA . LEU A 1 84 ? 8.516 -18.073 -1.357 1.00 94.19 84 LEU A CA 1
ATOM 661 C C . LEU A 1 84 ? 7.928 -18.591 -2.675 1.00 94.19 84 LEU A C 1
ATOM 663 O O . LEU A 1 84 ? 8.561 -19.416 -3.337 1.00 94.19 84 LEU A O 1
ATOM 667 N N . LEU A 1 85 ? 6.757 -18.099 -3.090 1.00 92.69 85 LEU A N 1
ATOM 668 C CA . LEU A 1 85 ? 6.146 -18.466 -4.372 1.00 92.69 85 LEU A CA 1
ATOM 669 C C . LEU A 1 85 ? 7.041 -18.075 -5.551 1.00 92.69 85 LEU A C 1
ATOM 671 O O . LEU A 1 85 ? 7.280 -18.908 -6.429 1.00 92.69 85 LEU A O 1
ATOM 675 N N . CYS A 1 86 ? 7.595 -16.861 -5.536 1.00 93.12 86 CYS A N 1
ATOM 676 C CA . CYS A 1 86 ? 8.493 -16.375 -6.584 1.00 93.12 86 CYS A CA 1
ATOM 677 C C . CYS A 1 86 ? 9.811 -17.161 -6.648 1.00 93.12 86 CYS A C 1
ATOM 679 O O . CYS A 1 86 ? 10.349 -17.372 -7.733 1.00 93.12 86 CYS A O 1
ATOM 681 N N . ARG A 1 87 ? 10.330 -17.629 -5.504 1.00 92.81 87 ARG A N 1
ATOM 682 C CA . ARG A 1 87 ? 11.541 -18.472 -5.440 1.00 92.81 87 ARG A CA 1
ATOM 683 C C . ARG A 1 87 ? 11.284 -19.940 -5.778 1.00 92.81 87 ARG A C 1
ATOM 685 O O . ARG A 1 87 ? 12.228 -20.679 -6.062 1.00 92.81 87 ARG A O 1
ATOM 692 N N . SER A 1 88 ? 10.034 -20.383 -5.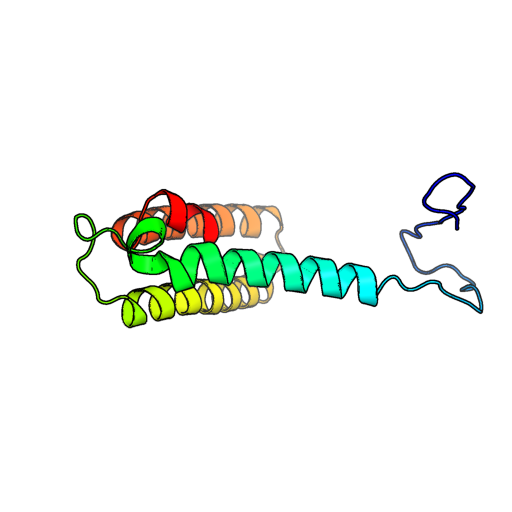716 1.00 91.38 88 SER A N 1
ATOM 693 C CA . SER A 1 88 ? 9.654 -21.765 -6.000 1.00 91.38 88 SER A CA 1
ATOM 694 C C . SER A 1 88 ? 9.698 -22.079 -7.508 1.00 91.38 88 SER A C 1
ATOM 696 O O . SER A 1 88 ? 9.765 -21.172 -8.340 1.00 91.38 88 SER A O 1
ATOM 698 N N . PRO A 1 89 ? 9.603 -23.361 -7.915 1.00 88.50 89 PRO A N 1
ATOM 699 C CA . PRO A 1 89 ? 9.514 -23.738 -9.327 1.00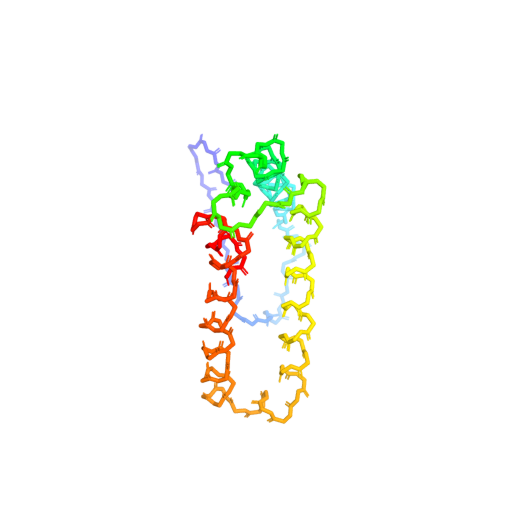 88.50 89 PRO A CA 1
ATOM 700 C C . PRO A 1 89 ? 8.346 -23.088 -10.088 1.00 88.50 89 PRO A C 1
ATOM 702 O O . PRO A 1 89 ? 8.434 -22.963 -11.308 1.00 88.50 89 PRO A O 1
ATOM 705 N N . LEU A 1 90 ? 7.288 -22.649 -9.390 1.00 86.38 90 LEU A N 1
ATOM 706 C CA . LEU A 1 90 ? 6.171 -21.897 -9.978 1.00 86.38 90 LEU A CA 1
ATOM 707 C C . LEU A 1 90 ? 6.611 -20.540 -10.534 1.00 86.38 90 LEU A C 1
ATOM 709 O O . LEU A 1 90 ? 6.074 -20.112 -11.549 1.00 86.38 90 LEU A O 1
ATOM 713 N N . GLY A 1 91 ? 7.636 -19.913 -9.947 1.00 85.94 91 GLY A N 1
ATOM 714 C CA . GLY A 1 91 ? 8.211 -18.662 -10.446 1.00 85.94 91 GLY A CA 1
ATOM 715 C C . GLY A 1 91 ? 8.865 -18.775 -11.828 1.00 85.94 91 GLY A C 1
ATOM 716 O O . GLY A 1 91 ? 9.208 -17.763 -12.423 1.00 85.94 91 GLY A O 1
ATOM 717 N N . LYS A 1 92 ? 9.025 -19.993 -12.371 1.00 89.50 92 LYS A N 1
ATOM 718 C CA . 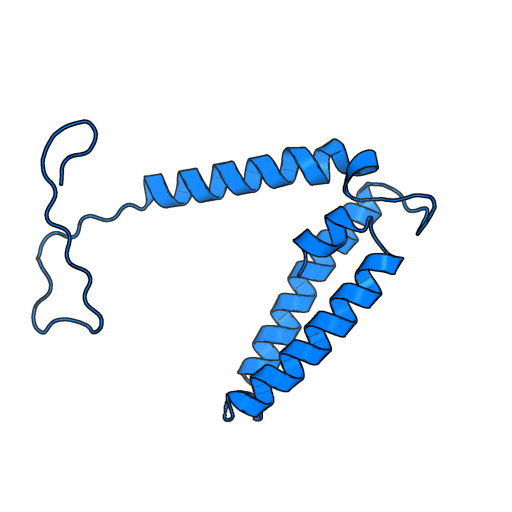LYS A 1 92 ? 9.514 -20.220 -13.743 1.00 89.50 92 LYS A CA 1
ATOM 719 C C . LYS A 1 92 ? 8.409 -20.139 -14.803 1.00 89.50 92 LYS A C 1
ATOM 721 O O . LYS A 1 92 ? 8.715 -20.199 -15.990 1.00 89.50 92 LYS A O 1
ATOM 726 N N . SER A 1 93 ? 7.140 -20.071 -14.394 1.00 91.56 93 SER A N 1
ATOM 727 C CA . SER A 1 93 ? 5.983 -19.972 -15.285 1.00 91.56 93 SER A CA 1
ATOM 728 C C . SER A 1 93 ? 5.126 -18.773 -14.896 1.00 91.56 93 SER A C 1
ATOM 730 O O . SER A 1 93 ? 4.384 -18.836 -13.917 1.00 91.56 93 SER A O 1
ATOM 732 N N . ASP A 1 94 ? 5.172 -17.712 -15.702 1.00 89.75 94 ASP A N 1
ATOM 733 C CA . ASP A 1 94 ? 4.408 -16.482 -15.450 1.00 89.75 94 ASP A CA 1
ATOM 734 C C . ASP A 1 94 ? 2.902 -16.752 -15.316 1.00 89.75 94 ASP A C 1
ATOM 736 O O . ASP A 1 94 ? 2.253 -16.267 -14.390 1.00 89.75 94 ASP A O 1
ATOM 740 N N . THR A 1 95 ? 2.333 -17.583 -16.196 1.00 92.56 95 THR A N 1
ATOM 741 C CA . THR A 1 95 ? 0.899 -17.915 -16.159 1.00 92.56 95 THR A CA 1
ATOM 742 C C . THR A 1 95 ? 0.532 -18.752 -14.935 1.00 92.56 95 THR A C 1
ATOM 744 O O . THR A 1 95 ? -0.502 -18.508 -14.314 1.00 92.56 95 THR A O 1
ATOM 747 N N . GLY A 1 96 ? 1.372 -19.726 -14.565 1.00 92.19 96 GLY A N 1
ATOM 748 C CA . GLY A 1 96 ? 1.147 -20.553 -13.379 1.00 92.19 96 GLY A CA 1
ATOM 749 C C . GLY A 1 96 ? 1.211 -19.728 -12.095 1.00 92.19 96 GLY A C 1
ATOM 750 O O . GLY A 1 96 ? 0.315 -19.824 -11.255 1.00 92.19 96 GLY A O 1
ATOM 751 N N . LEU A 1 97 ? 2.223 -18.864 -11.983 1.00 92.75 97 LEU A N 1
ATOM 752 C CA . LEU A 1 97 ? 2.376 -17.940 -10.864 1.00 92.75 97 LEU A CA 1
ATOM 753 C C . LEU A 1 97 ? 1.177 -16.987 -10.761 1.00 92.75 97 LEU A C 1
ATOM 755 O O . LEU A 1 97 ? 0.627 -16.829 -9.675 1.00 92.75 97 LEU A O 1
ATOM 759 N N . MET A 1 98 ? 0.722 -16.414 -11.882 1.00 93.69 98 MET A N 1
ATOM 760 C CA . MET A 1 98 ? -0.441 -15.520 -11.918 1.00 93.69 98 MET A CA 1
ATOM 761 C C . MET A 1 98 ? -1.714 -16.202 -11.400 1.00 93.69 98 MET A C 1
ATOM 763 O O . MET A 1 98 ? -2.424 -15.624 -10.579 1.00 93.69 98 MET A O 1
ATOM 767 N N . LEU A 1 99 ? -2.006 -17.426 -11.853 1.00 95.56 99 LEU A N 1
ATOM 768 C CA . LEU A 1 99 ? -3.195 -18.161 -11.410 1.00 95.56 99 LEU A CA 1
ATOM 769 C C . LEU A 1 99 ? -3.137 -18.473 -9.914 1.00 95.56 99 LEU A C 1
ATOM 771 O O . LEU A 1 99 ? -4.122 -18.271 -9.208 1.00 95.56 99 LEU A O 1
ATOM 775 N N . VAL A 1 100 ? -1.983 -18.924 -9.415 1.00 94.12 100 VAL A N 1
ATOM 776 C CA . VAL A 1 100 ? -1.807 -19.195 -7.983 1.00 94.12 100 VAL A CA 1
ATOM 777 C C . VAL A 1 100 ? -1.980 -17.920 -7.163 1.00 94.12 100 VAL A C 1
ATOM 779 O O . VAL A 1 100 ? -2.743 -17.926 -6.199 1.00 94.12 100 VAL A O 1
ATOM 782 N N . LEU A 1 101 ? -1.340 -16.818 -7.563 1.00 93.25 101 LEU A N 1
ATOM 783 C CA . LEU A 1 101 ? -1.484 -15.533 -6.878 1.00 93.25 101 LEU A CA 1
ATOM 784 C C . LEU A 1 101 ? -2.931 -15.039 -6.891 1.00 93.25 101 LEU A C 1
ATOM 786 O O . LEU A 1 101 ? -3.401 -14.553 -5.870 1.00 93.25 101 LEU A O 1
ATOM 790 N N . TYR A 1 102 ? -3.670 -15.227 -7.986 1.00 93.75 102 TYR A N 1
ATOM 791 C CA . TYR A 1 102 ? -5.094 -14.899 -8.032 1.00 93.75 102 TYR A CA 1
ATOM 792 C C . TYR A 1 102 ? -5.895 -15.656 -6.961 1.00 93.75 102 TYR A C 1
ATOM 794 O O . TYR A 1 102 ? -6.641 -15.037 -6.205 1.00 93.75 102 TYR A O 1
ATOM 802 N N . PHE A 1 103 ? -5.711 -16.975 -6.838 1.00 95.12 103 PHE A N 1
ATOM 803 C CA . PHE A 1 103 ? -6.399 -17.752 -5.800 1.00 95.12 103 PHE A CA 1
ATOM 804 C C . PHE A 1 103 ? -5.975 -17.349 -4.386 1.00 95.12 103 PHE A C 1
ATOM 806 O O . PHE A 1 103 ? -6.820 -17.290 -3.493 1.00 95.12 103 PHE A O 1
ATOM 813 N N . VAL A 1 104 ? -4.694 -17.026 -4.186 1.00 92.69 104 VAL A N 1
ATOM 814 C CA . VAL A 1 104 ? -4.189 -16.498 -2.911 1.00 92.69 104 VAL A CA 1
ATOM 815 C C . VAL A 1 104 ? -4.867 -15.170 -2.572 1.00 92.69 104 VAL A C 1
ATOM 817 O O . VAL A 1 104 ? -5.359 -15.021 -1.458 1.00 92.69 104 VAL A O 1
ATOM 820 N N . LEU A 1 105 ? -4.974 -14.240 -3.524 1.00 92.56 105 LEU A N 1
ATOM 821 C CA . LEU A 1 105 ? -5.653 -12.955 -3.332 1.00 92.56 105 LEU A CA 1
ATOM 822 C C . LEU A 1 105 ? -7.138 -13.139 -3.003 1.00 92.56 105 LEU A C 1
ATOM 824 O O . LEU A 1 105 ? -7.632 -12.523 -2.064 1.00 92.56 105 LEU A O 1
ATOM 828 N N . VAL A 1 106 ? -7.846 -14.022 -3.714 1.00 93.56 106 VAL A N 1
ATOM 829 C CA . VAL A 1 106 ? -9.257 -14.332 -3.418 1.00 93.56 106 VAL A CA 1
ATOM 830 C C . VAL A 1 106 ? -9.408 -14.914 -2.010 1.00 93.56 106 VAL A C 1
ATOM 832 O O . VAL A 1 106 ? -10.309 -14.514 -1.273 1.00 93.56 106 VAL A O 1
ATOM 835 N N . PHE A 1 107 ? -8.519 -15.827 -1.615 1.00 93.12 107 PHE A N 1
ATOM 836 C CA . PHE A 1 107 ? -8.537 -16.431 -0.284 1.00 93.12 107 PHE A CA 1
ATOM 837 C C . PHE A 1 107 ? -8.242 -15.410 0.821 1.00 93.12 107 PHE A C 1
ATOM 839 O O . PHE A 1 107 ? -8.940 -15.390 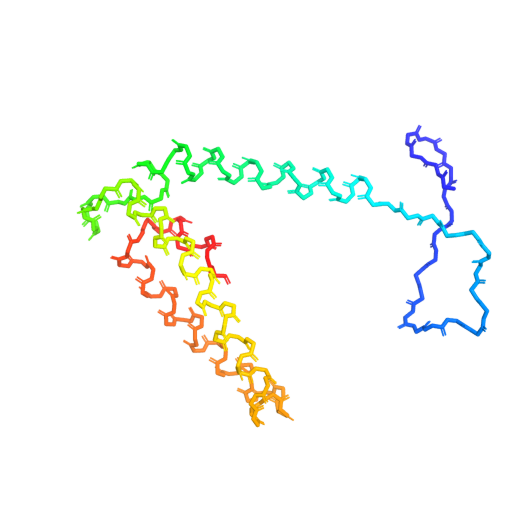1.834 1.00 93.12 107 PHE A O 1
ATOM 846 N N . ILE A 1 108 ? -7.253 -14.534 0.616 1.00 91.31 108 ILE A N 1
ATOM 847 C CA . ILE A 1 108 ? -6.920 -13.450 1.548 1.00 91.31 108 ILE A CA 1
ATOM 848 C C . ILE A 1 108 ? -8.088 -12.469 1.654 1.00 91.31 108 ILE A C 1
ATOM 850 O O . ILE A 1 108 ? -8.513 -12.167 2.764 1.00 91.31 108 ILE A O 1
ATOM 854 N N . ALA A 1 109 ? -8.656 -12.024 0.530 1.00 90.56 109 ALA A N 1
ATOM 855 C CA . ALA A 1 109 ? -9.806 -11.124 0.522 1.00 90.56 109 ALA A CA 1
ATOM 856 C C . ALA A 1 109 ? -10.984 -11.722 1.304 1.00 90.56 109 ALA A C 1
ATOM 858 O O . ALA A 1 109 ? -11.548 -11.062 2.175 1.00 90.56 109 ALA A O 1
ATOM 859 N N . TRP A 1 110 ? -11.307 -12.994 1.056 1.00 90.94 110 TRP A N 1
ATOM 860 C CA . TRP A 1 110 ? -12.337 -13.708 1.806 1.00 90.94 110 TRP A CA 1
ATOM 861 C C . TRP A 1 110 ? -12.007 -13.788 3.303 1.00 90.94 110 TRP A C 1
ATOM 863 O O . TRP A 1 110 ? -12.842 -13.430 4.131 1.00 90.94 110 TRP A O 1
ATOM 873 N N . GLY A 1 111 ? -10.787 -14.186 3.671 1.00 89.12 111 GLY A N 1
ATOM 874 C CA . GLY A 1 111 ? -10.368 -14.290 5.070 1.00 89.12 111 GLY A CA 1
ATOM 875 C C . GLY A 1 111 ? -10.435 -12.952 5.808 1.00 89.12 111 GLY A C 1
ATOM 876 O O . GLY A 1 111 ? -10.959 -12.880 6.918 1.00 89.12 111 GLY A O 1
ATOM 877 N N . LEU A 1 112 ? -9.977 -11.87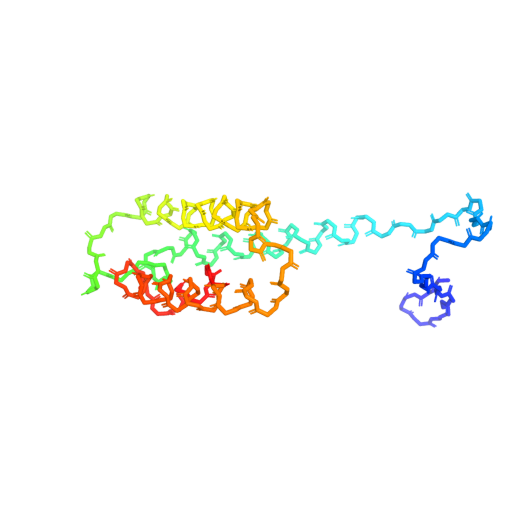1 5.173 1.00 89.56 112 LEU A N 1
ATOM 878 C CA . LEU A 1 112 ? -9.969 -10.537 5.769 1.00 89.56 112 LEU A CA 1
ATOM 879 C C . LEU A 1 112 ? -11.369 -9.971 5.983 1.00 89.56 112 LEU A C 1
ATOM 881 O O . LEU A 1 112 ? -11.563 -9.244 6.951 1.00 89.56 112 LEU A O 1
ATOM 885 N N . THR A 1 113 ? -12.357 -10.337 5.160 1.00 87.88 113 THR A N 1
ATOM 886 C CA . THR A 1 113 ? -13.754 -9.932 5.408 1.00 87.88 113 THR A CA 1
ATOM 887 C C . THR A 1 113 ? -14.369 -10.561 6.661 1.00 87.88 113 THR A C 1
ATOM 889 O O . THR A 1 113 ? -15.365 -10.045 7.157 1.00 87.88 113 THR A O 1
ATOM 892 N N . HIS A 1 114 ? -13.765 -11.626 7.206 1.00 85.44 114 HIS A N 1
ATOM 893 C CA . HIS A 1 114 ? -14.145 -12.214 8.502 1.00 85.44 114 HIS A CA 1
ATOM 894 C C . HIS A 1 114 ? -13.340 -11.659 9.685 1.00 85.44 114 HIS A C 1
ATOM 896 O O . HIS A 1 114 ? -13.626 -11.996 10.831 1.00 85.44 114 HIS A O 1
ATOM 902 N N . LEU A 1 115 ? -12.314 -10.844 9.428 1.00 82.69 115 LEU A N 1
ATOM 903 C CA . LEU A 1 115 ? -11.408 -10.299 10.447 1.00 82.69 115 LEU A CA 1
ATOM 904 C C . LEU A 1 115 ? -11.568 -8.783 10.616 1.00 82.69 115 LEU A C 1
ATOM 906 O O . LEU A 1 115 ? -11.464 -8.273 11.729 1.00 82.69 115 LEU A O 1
ATOM 910 N N . PHE A 1 116 ? -11.803 -8.068 9.517 1.00 86.75 116 PHE A N 1
ATOM 911 C CA . PHE A 1 116 ? -11.799 -6.611 9.440 1.00 86.75 116 PHE A CA 1
ATOM 912 C C . PHE A 1 116 ? -13.052 -6.073 8.753 1.00 86.75 116 PHE A C 1
ATOM 914 O O . PHE A 1 116 ? -13.816 -6.807 8.124 1.00 86.75 116 PHE A O 1
ATOM 921 N N . THR A 1 117 ? -13.229 -4.751 8.816 1.00 83.44 117 THR A N 1
ATOM 922 C CA . THR A 1 117 ? -14.240 -4.071 8.000 1.00 83.44 117 THR A CA 1
ATOM 923 C C . THR A 1 117 ? -13.974 -4.317 6.508 1.00 83.44 117 THR A C 1
ATOM 925 O O . THR A 1 117 ? -12.825 -4.427 6.068 1.00 83.44 117 THR A O 1
ATOM 928 N N . GLY A 1 118 ? -15.026 -4.302 5.684 1.00 79.81 118 GLY A N 1
ATOM 929 C CA . GLY A 1 118 ? -14.868 -4.432 4.230 1.00 79.81 118 GLY A CA 1
ATOM 930 C C . GLY A 1 118 ? -13.953 -3.364 3.609 1.00 79.81 118 GLY A C 1
ATOM 931 O O . GLY A 1 118 ? -13.291 -3.634 2.614 1.00 79.81 118 GLY A O 1
ATOM 932 N N . ARG A 1 119 ? -13.855 -2.169 4.214 1.00 82.50 119 ARG A N 1
ATOM 933 C CA . ARG A 1 119 ? -12.953 -1.091 3.764 1.00 82.50 119 ARG A CA 1
ATOM 934 C C . ARG A 1 119 ? -11.494 -1.397 4.091 1.00 82.50 119 ARG A C 1
ATOM 936 O O . ARG A 1 119 ? -10.628 -1.197 3.246 1.00 82.50 119 ARG A O 1
ATOM 943 N N . ALA A 1 120 ? -11.231 -1.907 5.291 1.00 80.44 120 ALA A N 1
ATOM 944 C CA . ALA A 1 120 ? -9.894 -2.307 5.702 1.00 80.44 120 ALA A CA 1
ATOM 945 C C . ALA A 1 120 ? -9.392 -3.548 4.960 1.00 80.44 120 ALA A C 1
ATOM 947 O O . ALA A 1 120 ? -8.196 -3.641 4.695 1.00 80.44 120 ALA A O 1
ATOM 948 N N . ALA A 1 121 ? -10.275 -4.472 4.572 1.00 81.06 121 ALA A N 1
ATOM 949 C CA . ALA A 1 121 ? -9.887 -5.637 3.776 1.00 81.06 121 ALA A CA 1
ATOM 950 C C . ALA A 1 121 ? -9.186 -5.232 2.462 1.00 81.06 121 ALA A C 1
ATOM 952 O O . ALA A 1 121 ? -8.159 -5.810 2.120 1.00 81.06 121 ALA A O 1
ATOM 953 N N . PHE A 1 122 ? -9.664 -4.178 1.786 1.00 80.25 122 PHE A N 1
ATOM 954 C CA . PHE A 1 122 ? -9.040 -3.661 0.559 1.00 80.25 122 PHE A CA 1
ATOM 955 C C . PHE A 1 122 ? -7.643 -3.069 0.754 1.00 80.25 122 PHE A C 1
ATOM 957 O O . PHE A 1 122 ? -6.892 -2.994 -0.209 1.00 80.25 122 PHE A O 1
ATOM 964 N N . LEU A 1 123 ? -7.276 -2.636 1.962 1.00 82.31 123 LEU A N 1
ATOM 965 C CA . LEU A 1 123 ? -5.937 -2.090 2.198 1.00 82.31 123 LEU A CA 1
ATOM 966 C C . LEU A 1 123 ? -4.827 -3.138 2.151 1.00 82.31 123 LEU A C 1
ATOM 968 O O . LEU A 1 123 ? -3.667 -2.784 1.965 1.00 82.31 123 LEU A O 1
ATOM 972 N N . HIS A 1 124 ? -5.169 -4.393 2.428 1.00 82.31 124 HIS A N 1
ATOM 973 C CA . HIS A 1 124 ? -4.201 -5.469 2.637 1.00 82.31 124 HIS A CA 1
ATOM 974 C C . HIS A 1 124 ? -4.051 -6.379 1.412 1.00 82.31 124 HIS A C 1
ATOM 976 O O . HIS A 1 124 ? -3.292 -7.346 1.475 1.00 82.31 124 HIS A O 1
ATOM 982 N N . LEU A 1 125 ? -4.803 -6.099 0.345 1.00 79.31 125 LEU A N 1
ATOM 983 C CA . LEU A 1 125 ? -4.814 -6.839 -0.913 1.00 79.31 125 LEU A CA 1
ATOM 984 C C . LEU A 1 125 ? -3.907 -6.157 -1.941 1.00 79.31 125 LEU A C 1
ATOM 986 O O . LEU A 1 125 ? -3.150 -6.888 -2.615 1.00 79.31 125 LEU A O 1
#

Sequence (125 aa):
QVHGGGFYHIQKYLVAPAEMPEHLTWFKWESYATWLSGFAMLCVVYYAGADLFLIDPNVLNISVPVGILLSLATIGVGWIVYDLLCRSPLGKSDTGLMLVLYFVLVFIAWGLTHLFTGRAAFLHL

Foldseek 3Di:
DDDPDDDDDDDDDPDDDPDDDPDDDDPPPVVVVVVVVVVVVCCVCCLVVVVPAWADVVLPNDDSVVSVVVLVVLLVVVVVVLVVCCVDPLVVPPVSSVVVVVVVLVVQLVVSVSGTPNRSSVVSD

Secondary structure (DSSP, 8-state):
--TTTS-------SS--SS--SS----HHHHHHHHHHHHHHHIIIIIITHHHHT--TTT----HHHHHHHHHHHHHHHHHHHHHHHHSGGGG-HHHHHHHHHHHHHHHHHHHHTTS-HHHHGGG-